Protein AF-A0AAU0LUF6-F1 (afdb_monomer_lite)

Foldseek 3Di:
DDDDDDDDDDDDPDPPPPPDDPPPPPPVPVPPLVQWDADPNDIDGVLLLLVLVCVVVVHDSVQWDADSVQCWIDGNPDPDTHHCNVCVVVSVVGDD

Sequence (96 aa):
MKRYLVFVALLGLGFGACKKDQPSKPDQETIDSSKYVIIDGTKYEIDILKAKMAKFFGLEKDVIGYSPENQSLYLKGYTGEYKLVDMISTLNTITL

pLDDT: mean 80.51, std 20.22, range [40.94, 98.06]

Secondary structure (DSSP, 8-state):
--------------------------------TTTEEEETTEEEEHHHHHHHHHHHHT--GGGEEEETTTTEEEETTSS-EEEHHHHHHHHHT---

Radius of gyration: 28.68 Å; chains: 1; bounding box: 72×42×67 Å

Structure (mmCIF, N/CA/C/O backbone):
data_AF-A0AAU0LUF6-F1
#
_entry.id   AF-A0AAU0LUF6-F1
#
loop_
_atom_site.group_PDB
_atom_site.id
_atom_site.type_symbol
_atom_site.label_atom_id
_atom_site.label_alt_id
_atom_site.label_comp_id
_atom_site.label_asym_id
_atom_site.label_entity_id
_atom_site.label_seq_id
_atom_site.pdbx_PDB_ins_code
_atom_site.Cartn_x
_atom_site.Cartn_y
_atom_site.Cartn_z
_atom_site.occupancy
_atom_site.B_iso_or_equiv
_atom_site.auth_seq_id
_atom_site.auth_comp_id
_atom_site.auth_asym_id
_atom_site.auth_atom_id
_atom_site.pdbx_PDB_model_num
ATOM 1 N N . MET A 1 1 ? -61.389 24.394 50.809 1.00 40.94 1 MET A N 1
ATOM 2 C CA . MET A 1 1 ? -60.503 25.581 50.726 1.00 40.94 1 MET A CA 1
ATOM 3 C C . MET A 1 1 ? -59.089 25.088 51.042 1.00 40.94 1 MET A C 1
ATOM 5 O O . MET A 1 1 ? -58.868 24.683 52.165 1.00 40.94 1 MET A O 1
ATOM 9 N N . LYS A 1 2 ? -58.286 24.603 50.088 1.00 45.78 2 LYS A N 1
ATOM 10 C CA . LYS A 1 2 ? -57.289 25.287 49.233 1.00 45.78 2 LYS A CA 1
ATOM 11 C C . LYS A 1 2 ? -56.479 26.428 49.890 1.00 45.78 2 LYS A C 1
ATOM 13 O O . LYS A 1 2 ? -57.018 27.518 50.040 1.00 45.78 2 LYS A O 1
ATOM 18 N N . ARG A 1 3 ? -55.160 26.154 50.008 1.00 50.81 3 ARG A N 1
ATOM 19 C CA . ARG A 1 3 ? -53.986 27.061 50.102 1.00 50.81 3 ARG A CA 1
ATOM 20 C C . ARG A 1 3 ? -53.690 27.580 51.530 1.00 50.81 3 ARG A C 1
ATOM 22 O O . ARG A 1 3 ? -54.637 27.832 52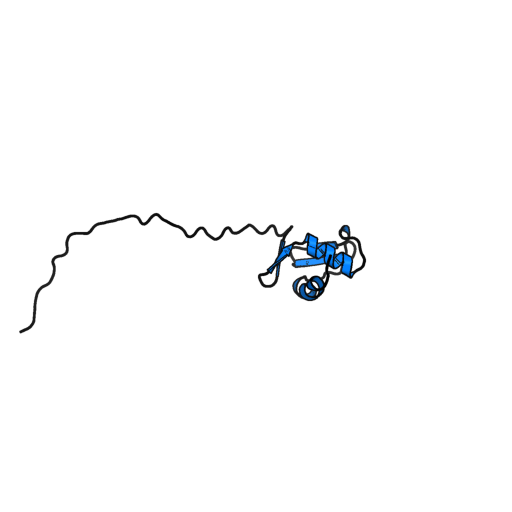.250 1.00 50.81 3 ARG A O 1
ATOM 29 N N . TYR A 1 4 ? -52.473 27.746 52.062 1.00 53.75 4 TYR A N 1
ATOM 30 C CA . TYR A 1 4 ? -51.061 27.841 51.624 1.00 53.75 4 TYR A CA 1
ATOM 31 C C . TYR A 1 4 ? -50.180 27.369 52.823 1.00 53.75 4 TYR A C 1
ATOM 33 O O . TYR A 1 4 ? -50.664 27.417 53.947 1.00 53.75 4 TYR A O 1
ATOM 41 N N . LEU A 1 5 ? -48.960 26.827 52.707 1.00 52.69 5 LEU A N 1
ATOM 42 C CA . LEU A 1 5 ? -47.641 27.500 52.621 1.00 52.69 5 LEU A CA 1
ATOM 43 C C . LEU A 1 5 ? -46.592 26.353 52.732 1.00 52.69 5 LEU A C 1
ATOM 45 O O . LEU A 1 5 ? -46.742 25.502 53.599 1.00 52.69 5 LEU A O 1
ATOM 49 N N . VAL A 1 6 ? -45.680 26.105 51.784 1.00 54.06 6 VAL A N 1
ATOM 50 C CA . VAL A 1 6 ? -44.416 26.825 51.511 1.00 54.06 6 VAL A CA 1
ATOM 51 C C . VAL A 1 6 ? -43.353 26.606 52.610 1.00 54.06 6 VAL A C 1
ATOM 53 O O . VAL A 1 6 ? -43.430 27.184 53.683 1.00 54.06 6 VAL A O 1
ATOM 56 N N . PHE A 1 7 ? -42.329 25.828 52.222 1.00 54.00 7 PHE A N 1
ATOM 57 C CA . PHE A 1 7 ? -40.915 25.871 52.632 1.00 54.00 7 PHE A CA 1
ATOM 58 C C . PHE A 1 7 ? -40.509 25.359 54.022 1.00 54.00 7 PHE A C 1
ATOM 60 O O . PHE A 1 7 ? -40.490 26.092 55.002 1.00 54.00 7 PHE A O 1
ATOM 67 N N . VAL A 1 8 ? -39.935 24.152 54.029 1.00 61.56 8 VAL A N 1
ATOM 68 C CA . VAL A 1 8 ? -38.711 23.891 54.799 1.00 61.56 8 VAL A CA 1
ATOM 69 C C . VAL A 1 8 ? -37.654 23.409 53.812 1.00 61.56 8 VAL A C 1
ATOM 71 O O . VAL A 1 8 ? -37.570 22.238 53.457 1.00 61.56 8 VAL A O 1
ATOM 74 N N . ALA A 1 9 ? -36.890 24.377 53.315 1.00 54.06 9 ALA A N 1
ATOM 75 C CA . ALA A 1 9 ? -35.546 24.156 52.826 1.00 54.06 9 ALA A CA 1
ATOM 76 C C . ALA A 1 9 ? -34.649 23.962 54.049 1.00 54.06 9 ALA A C 1
ATOM 78 O O . ALA A 1 9 ? -34.616 24.857 54.883 1.00 54.06 9 ALA A O 1
ATOM 79 N N . LEU A 1 10 ? -33.962 22.825 54.158 1.00 55.59 10 LEU A N 1
ATOM 80 C CA . LEU A 1 10 ? -32.643 22.668 54.784 1.00 55.59 10 LEU A CA 1
ATOM 81 C C . LEU A 1 10 ? -32.321 21.180 54.922 1.00 55.59 10 LEU A C 1
ATOM 83 O O . LEU A 1 10 ? -33.196 20.382 55.236 1.00 55.59 10 LEU A O 1
ATOM 87 N N . LEU A 1 11 ? -31.030 20.881 54.772 1.00 55.84 11 LEU A N 1
ATOM 88 C CA . LEU A 1 11 ? -30.331 19.596 54.901 1.00 55.84 11 LEU A CA 1
ATOM 89 C C . LEU A 1 11 ? -30.040 18.921 53.559 1.00 55.84 11 LEU A C 1
ATOM 91 O O . LEU A 1 11 ? -30.881 18.258 52.962 1.00 55.84 11 LEU A O 1
ATOM 95 N N . GLY A 1 12 ? -28.793 19.084 53.111 1.00 54.88 12 GLY A N 1
ATOM 96 C CA . GLY A 1 12 ? -28.260 18.311 51.996 1.00 54.88 12 GLY A CA 1
ATOM 97 C C . GLY A 1 12 ? -27.174 18.971 51.154 1.00 54.88 12 GLY A C 1
ATOM 98 O O . GLY A 1 12 ? -27.044 18.615 49.990 1.00 54.88 12 GLY A O 1
ATOM 99 N N . LEU A 1 13 ? -26.382 19.906 51.697 1.00 56.78 13 LEU A N 1
ATOM 100 C CA . LEU A 1 13 ? -25.050 20.203 51.155 1.00 56.78 13 LEU A CA 1
ATOM 101 C C . LEU A 1 13 ? -24.202 18.931 51.276 1.00 56.78 13 LEU A C 1
ATOM 103 O O . LEU A 1 13 ? -23.569 18.679 52.295 1.00 56.78 13 LEU A O 1
ATOM 107 N N . GLY A 1 14 ? -24.241 18.115 50.233 1.00 54.28 14 GLY A N 1
ATOM 108 C CA . GLY A 1 14 ? -23.399 16.947 50.053 1.00 54.28 14 GLY A CA 1
ATOM 109 C C . GLY A 1 14 ? -22.717 17.050 48.704 1.00 54.28 14 GLY A C 1
ATOM 110 O O . GLY A 1 14 ? -23.096 16.360 47.764 1.00 54.28 14 GLY A O 1
ATOM 111 N N . PHE A 1 15 ? -21.716 17.928 48.611 1.00 60.31 15 PHE A N 1
ATOM 112 C CA . PHE A 1 15 ? -20.675 17.855 47.590 1.00 60.31 15 PHE A CA 1
ATOM 113 C C . PHE A 1 15 ? -19.918 16.530 47.767 1.00 60.31 15 PHE A C 1
ATOM 115 O O . PHE A 1 15 ? -18.842 16.472 48.353 1.00 60.31 15 PHE A O 1
ATOM 122 N N . GLY A 1 16 ? -20.511 15.440 47.289 1.00 52.41 16 GLY A N 1
ATOM 123 C CA . GLY A 1 16 ? -19.820 14.191 47.027 1.00 52.41 16 GLY A CA 1
ATOM 124 C C . GLY A 1 16 ? -19.241 14.282 45.628 1.00 52.41 16 GLY A C 1
ATOM 125 O O . GLY A 1 16 ? -19.940 14.040 44.649 1.00 52.41 16 GLY A O 1
ATOM 126 N N . ALA A 1 17 ? -17.979 14.689 45.534 1.00 49.12 17 ALA A N 1
ATOM 127 C CA . ALA A 1 17 ? -17.204 14.647 44.309 1.00 49.12 17 ALA A CA 1
ATOM 128 C C . ALA A 1 17 ? -17.326 13.264 43.643 1.00 49.12 17 ALA A C 1
ATOM 130 O O . ALA A 1 17 ? -16.708 12.298 44.089 1.00 49.12 17 ALA A O 1
ATOM 131 N N . CYS A 1 18 ? -18.077 13.172 42.544 1.00 55.41 18 CYS A N 1
ATOM 132 C CA . CYS A 1 18 ? -17.962 12.049 41.625 1.00 55.41 18 CYS A CA 1
ATOM 133 C C . CYS A 1 18 ? -16.669 12.251 40.818 1.00 55.41 18 CYS A C 1
ATOM 135 O O . CYS A 1 18 ? -16.668 12.723 39.684 1.00 55.41 18 CYS A O 1
ATOM 137 N N . LYS A 1 19 ? -15.530 11.983 41.468 1.00 54.56 19 LYS A N 1
ATOM 138 C CA . LYS A 1 19 ? -14.276 11.648 40.793 1.00 54.56 19 LYS A CA 1
ATOM 139 C C . LYS A 1 19 ? -14.287 10.142 40.577 1.00 54.56 19 LYS A C 1
ATOM 141 O O . LYS A 1 19 ? -13.947 9.408 41.501 1.00 54.56 19 LYS A O 1
ATOM 146 N N . LYS A 1 20 ? -14.713 9.733 39.387 1.00 54.44 20 LYS A N 1
ATOM 147 C CA . LYS A 1 20 ? -14.493 8.439 38.718 1.00 54.44 20 LYS A CA 1
ATOM 148 C C . LYS A 1 20 ? -15.587 8.328 37.661 1.00 54.44 20 LYS A C 1
ATOM 150 O O . LYS A 1 20 ? -16.756 8.372 38.002 1.00 54.44 20 LYS A O 1
ATOM 155 N N . ASP A 1 21 ? -15.328 8.308 36.373 1.00 45.41 21 ASP A N 1
ATOM 156 C CA . ASP A 1 21 ? -14.105 8.153 35.617 1.00 45.41 21 ASP A CA 1
ATOM 157 C C . ASP A 1 21 ? -14.284 9.072 34.407 1.00 45.41 21 ASP A C 1
ATOM 159 O O . ASP A 1 21 ? -15.369 9.129 33.822 1.00 45.41 21 ASP A O 1
ATOM 163 N N . GLN A 1 22 ? -13.241 9.813 34.017 1.00 42.75 22 GLN A N 1
ATOM 164 C CA . GLN A 1 22 ? -13.153 10.178 32.607 1.00 42.75 22 GLN A CA 1
ATOM 165 C C . GLN A 1 22 ? -13.316 8.851 31.862 1.00 42.75 22 GLN A C 1
ATOM 167 O O . GLN A 1 22 ? -12.541 7.940 32.160 1.00 42.75 22 GLN A O 1
ATOM 172 N N . PRO A 1 23 ? -14.274 8.692 30.932 1.00 46.00 23 PRO A N 1
ATOM 173 C CA . PRO A 1 23 ? -14.068 7.679 29.926 1.00 46.00 23 PRO A CA 1
ATOM 174 C C . PRO A 1 23 ? -12.740 8.083 29.309 1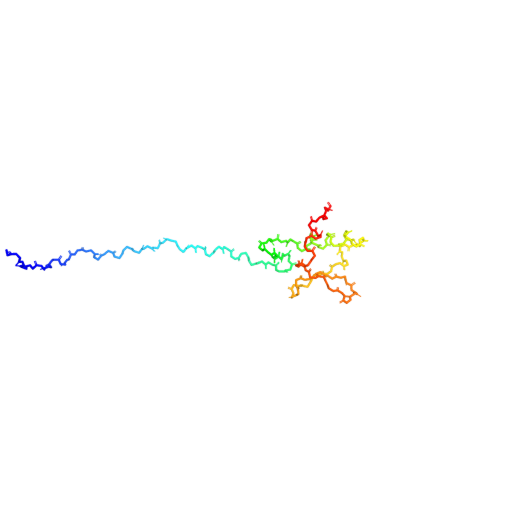.00 46.00 23 PRO A C 1
ATOM 176 O O . PRO A 1 23 ? -12.635 9.159 28.708 1.00 46.00 23 PRO A O 1
ATOM 179 N N . SER A 1 24 ? -11.702 7.298 29.606 1.00 49.81 24 SER A N 1
ATOM 180 C CA . SER A 1 24 ? -10.436 7.334 28.908 1.00 49.81 24 SER A CA 1
ATOM 181 C C . SER A 1 24 ? -10.829 7.537 27.463 1.00 49.81 24 SER A C 1
ATOM 183 O O . SER A 1 24 ? -11.591 6.730 26.922 1.00 49.81 24 SER A O 1
ATOM 185 N N . LYS A 1 25 ? -10.437 8.681 26.884 1.00 43.91 25 LYS A N 1
ATOM 186 C CA . LYS A 1 25 ? -10.486 8.834 25.433 1.00 43.91 25 LYS A CA 1
ATOM 187 C C . LYS A 1 25 ? -9.960 7.497 24.919 1.00 43.91 25 LYS A C 1
ATOM 189 O O . LYS A 1 25 ? -8.878 7.135 25.394 1.00 43.91 25 LYS A O 1
ATOM 194 N N . PRO A 1 26 ? -10.741 6.724 24.136 1.00 45.38 26 PRO A N 1
ATOM 195 C CA . PRO A 1 26 ? -10.253 5.448 23.635 1.00 45.38 26 PRO A CA 1
ATOM 196 C C . PRO A 1 26 ? -8.886 5.772 23.083 1.00 45.38 26 PRO A C 1
ATOM 198 O O . PRO A 1 26 ? -8.807 6.764 22.347 1.00 45.38 26 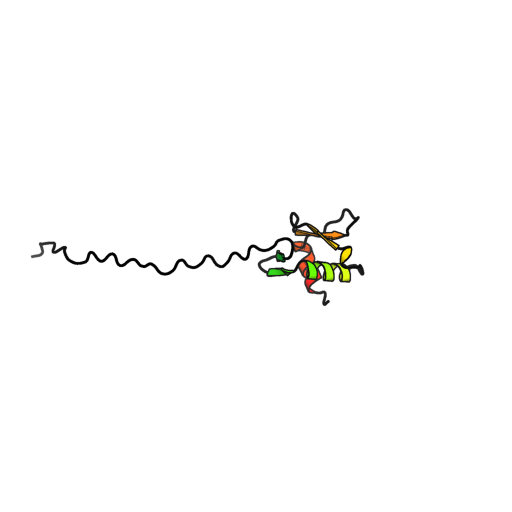PRO A O 1
ATOM 201 N N . ASP A 1 27 ? -7.856 5.084 23.595 1.00 44.44 27 ASP A N 1
ATOM 202 C CA . ASP A 1 27 ? -6.470 5.306 23.216 1.00 44.44 27 ASP A CA 1
ATOM 203 C C . ASP A 1 27 ? -6.505 5.610 21.732 1.00 44.44 27 ASP A C 1
ATOM 205 O O . ASP A 1 27 ? -6.858 4.755 20.913 1.00 44.44 27 ASP A O 1
ATOM 209 N N . GLN A 1 28 ? -6.282 6.880 21.390 1.00 45.44 28 GLN A N 1
ATOM 210 C CA . GLN A 1 28 ? -5.961 7.215 20.029 1.00 45.44 28 GLN A CA 1
ATOM 211 C C . GLN A 1 28 ? -4.583 6.592 19.920 1.00 45.44 28 GLN A C 1
ATOM 213 O O . GLN A 1 28 ? -3.592 7.256 20.208 1.00 45.44 28 GLN A O 1
ATOM 218 N N . GLU A 1 29 ? -4.538 5.278 19.643 1.00 53.91 29 GLU A N 1
ATOM 219 C CA . GLU A 1 29 ? -3.395 4.632 19.035 1.00 53.91 29 GLU A CA 1
ATOM 220 C C . GLU A 1 29 ? -3.032 5.610 17.941 1.00 53.91 29 GLU A C 1
ATOM 222 O O . GLU A 1 29 ? -3.791 5.779 16.985 1.00 53.91 29 GLU A O 1
ATOM 227 N N . THR A 1 30 ? -1.972 6.378 18.163 1.00 58.19 30 THR A N 1
ATOM 228 C CA . THR A 1 30 ? -1.474 7.324 17.188 1.00 58.19 30 THR A CA 1
ATOM 229 C C . THR A 1 30 ? -1.098 6.446 16.016 1.00 58.19 30 THR A C 1
ATOM 231 O O . THR A 1 30 ? -0.073 5.767 16.061 1.00 58.19 30 THR A O 1
ATOM 234 N N . ILE A 1 31 ? -2.011 6.316 15.052 1.00 65.56 31 ILE A N 1
ATOM 235 C CA . ILE A 1 31 ? -1.845 5.389 13.948 1.00 65.56 31 ILE A CA 1
ATOM 236 C C . ILE A 1 31 ? -0.596 5.863 13.246 1.00 65.56 31 ILE A C 1
ATOM 238 O O . ILE A 1 31 ? -0.549 6.970 12.713 1.00 65.56 31 ILE A O 1
ATOM 242 N N . ASP A 1 32 ? 0.442 5.043 13.336 1.00 80.06 32 ASP A N 1
ATOM 243 C CA . ASP A 1 32 ? 1.685 5.295 12.648 1.00 80.06 32 ASP A CA 1
ATOM 244 C C . ASP A 1 32 ? 1.382 5.184 11.154 1.00 80.06 32 ASP A C 1
ATOM 246 O O . ASP A 1 32 ? 1.349 4.084 10.596 1.00 80.06 32 ASP A O 1
ATOM 250 N N . SER A 1 33 ? 1.115 6.329 10.524 1.00 78.62 33 SER A N 1
ATOM 251 C CA . SER A 1 33 ? 0.761 6.441 9.108 1.00 78.62 33 SER A CA 1
ATOM 252 C C . SER A 1 33 ? 1.864 5.929 8.179 1.00 78.62 33 SER A C 1
ATOM 254 O O . SER A 1 33 ? 1.642 5.843 6.976 1.00 78.62 33 SER A O 1
ATOM 256 N N . SER A 1 34 ? 3.050 5.593 8.704 1.00 81.75 34 SER A N 1
ATOM 257 C CA . SER A 1 34 ? 4.111 4.914 7.953 1.00 81.75 34 SER A CA 1
ATOM 258 C C . SER A 1 34 ? 3.967 3.385 7.933 1.00 81.75 34 SER A C 1
ATOM 260 O O . SER A 1 34 ? 4.502 2.735 7.034 1.00 81.75 34 SER A O 1
ATOM 262 N N . LYS A 1 35 ? 3.220 2.807 8.884 1.00 91.31 35 LYS A N 1
ATOM 263 C CA . LYS A 1 35 ? 3.005 1.355 9.033 1.00 91.31 35 LYS A CA 1
ATOM 264 C C . LYS A 1 35 ? 1.579 0.916 8.733 1.00 91.31 35 LYS A C 1
ATOM 266 O O . LYS A 1 35 ? 1.382 -0.180 8.213 1.00 91.31 35 LYS A O 1
ATOM 271 N N . TYR A 1 36 ? 0.600 1.766 9.026 1.00 94.00 36 TYR A N 1
ATOM 272 C CA . TYR A 1 36 ? -0.812 1.450 8.869 1.00 94.00 36 TYR A CA 1
ATOM 273 C C . TYR A 1 36 ? -1.565 2.521 8.088 1.00 94.00 36 TYR A C 1
ATOM 275 O O . TYR A 1 36 ? -1.225 3.701 8.117 1.00 94.00 36 TYR A O 1
ATOM 283 N N . VAL A 1 37 ? -2.643 2.094 7.438 1.00 94.12 37 VAL A N 1
ATOM 284 C CA . VAL A 1 37 ? -3.612 2.959 6.764 1.00 94.12 37 VAL A CA 1
ATOM 285 C C . VAL A 1 37 ? -5.023 2.472 7.079 1.00 94.12 37 VAL A C 1
ATOM 287 O O . VAL A 1 37 ? -5.262 1.266 7.148 1.00 94.12 37 VAL A O 1
ATOM 290 N N . ILE A 1 38 ? -5.956 3.398 7.310 1.00 93.38 38 ILE A N 1
ATOM 291 C CA . ILE A 1 38 ? -7.378 3.070 7.459 1.00 93.38 38 ILE A CA 1
ATOM 292 C C . ILE A 1 38 ? -8.079 3.350 6.137 1.00 93.38 38 ILE A C 1
ATOM 294 O O . ILE A 1 38 ? -8.024 4.473 5.643 1.00 93.38 38 ILE A O 1
ATOM 298 N N . ILE A 1 39 ? -8.778 2.346 5.614 1.00 92.56 39 ILE A N 1
ATOM 299 C CA . ILE A 1 39 ? -9.633 2.456 4.429 1.00 92.56 39 ILE A CA 1
ATOM 300 C C . ILE A 1 39 ? -11.001 1.906 4.819 1.00 92.56 39 ILE A C 1
ATOM 302 O O . ILE A 1 39 ? -11.087 0.777 5.305 1.00 92.56 39 ILE A O 1
ATOM 306 N N . ASP A 1 40 ? -12.050 2.716 4.674 1.00 91.38 40 ASP A N 1
ATOM 307 C CA . ASP A 1 40 ? -13.433 2.364 5.035 1.00 91.38 40 ASP A CA 1
ATOM 308 C C . ASP A 1 40 ? -13.572 1.771 6.451 1.00 91.38 40 ASP A C 1
ATOM 310 O O . ASP A 1 40 ? -14.256 0.777 6.686 1.00 91.38 40 ASP A O 1
ATOM 314 N N . GLY A 1 41 ? -12.857 2.356 7.418 1.00 91.06 41 GLY A N 1
ATOM 315 C CA . GLY A 1 41 ? -12.857 1.909 8.816 1.00 91.06 41 GLY A CA 1
ATOM 316 C C . GLY A 1 41 ? -12.040 0.641 9.095 1.00 91.06 41 GLY A C 1
ATOM 317 O O . GLY A 1 41 ? -11.914 0.246 10.251 1.00 91.06 41 GLY A O 1
ATOM 318 N N . THR A 1 42 ? -11.436 0.028 8.075 1.00 93.69 42 THR A N 1
ATOM 319 C CA . THR A 1 42 ? -10.577 -1.154 8.221 1.00 93.69 42 THR A CA 1
ATOM 320 C C . THR A 1 42 ? -9.106 -0.746 8.263 1.00 93.69 42 THR A C 1
ATOM 322 O O . THR A 1 42 ? -8.631 -0.017 7.393 1.00 93.69 42 THR A O 1
ATOM 325 N N . LYS A 1 43 ? -8.371 -1.222 9.277 1.00 94.81 43 LYS A N 1
ATOM 326 C CA . LYS A 1 43 ? -6.923 -1.007 9.431 1.00 94.81 43 LYS A CA 1
ATOM 327 C C . LYS A 1 43 ? -6.160 -2.005 8.562 1.00 94.81 43 LYS A C 1
ATOM 329 O O . LYS A 1 43 ? -6.312 -3.212 8.730 1.00 94.81 43 LYS A O 1
ATOM 334 N N . TYR A 1 44 ? -5.307 -1.497 7.682 1.00 95.50 44 TYR A N 1
ATOM 335 C CA . TYR A 1 44 ? -4.419 -2.285 6.835 1.00 95.50 44 TYR A CA 1
ATOM 336 C C . TYR A 1 44 ? -2.961 -1.996 7.169 1.00 95.50 44 TYR A C 1
ATOM 338 O O . TYR A 1 44 ? -2.582 -0.846 7.393 1.00 95.50 44 TYR A O 1
ATOM 346 N N . GLU A 1 45 ? -2.135 -3.039 7.167 1.00 96.25 45 GLU A N 1
ATOM 347 C CA . GLU A 1 45 ? -0.685 -2.906 7.267 1.00 96.25 45 GLU A CA 1
ATOM 348 C C . GLU A 1 45 ? -0.094 -2.606 5.886 1.00 96.25 45 GLU A C 1
ATOM 350 O O . GLU A 1 45 ? -0.304 -3.3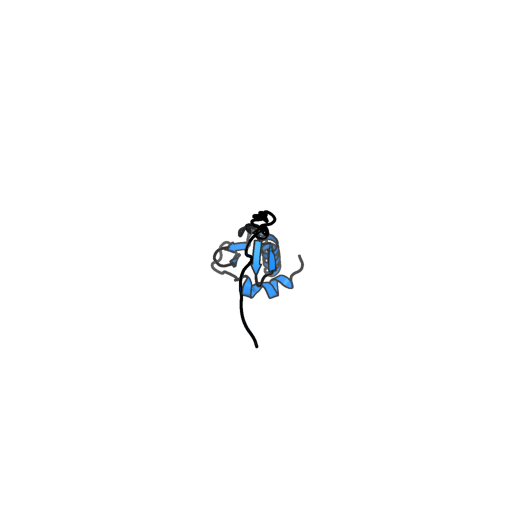46 4.920 1.00 96.25 45 GLU A O 1
ATOM 355 N N . ILE A 1 46 ? 0.665 -1.517 5.792 1.00 96.19 46 ILE A N 1
ATOM 356 C CA . ILE A 1 46 ? 1.247 -1.044 4.533 1.00 96.19 46 ILE A CA 1
ATOM 357 C C . ILE A 1 46 ? 2.219 -2.082 3.961 1.00 96.19 46 ILE A C 1
ATOM 359 O O . ILE A 1 46 ? 2.254 -2.268 2.746 1.00 96.19 46 ILE A O 1
ATOM 363 N N . ASP A 1 47 ? 2.975 -2.791 4.804 1.00 96.69 47 ASP A N 1
ATOM 364 C CA . ASP A 1 47 ? 3.917 -3.818 4.344 1.00 96.69 47 ASP A CA 1
ATOM 365 C C . ASP A 1 47 ? 3.207 -4.986 3.638 1.00 96.69 47 ASP A C 1
ATOM 367 O O . ASP A 1 47 ? 3.640 -5.433 2.573 1.00 96.69 47 ASP A O 1
ATOM 371 N N . ILE A 1 48 ? 2.050 -5.405 4.165 1.00 96.94 48 ILE A N 1
ATOM 372 C CA . ILE A 1 48 ? 1.199 -6.432 3.552 1.00 96.94 48 ILE A CA 1
ATOM 373 C C . ILE A 1 48 ? 0.630 -5.931 2.221 1.00 96.94 48 ILE A C 1
ATOM 375 O O . ILE A 1 48 ? 0.642 -6.662 1.229 1.00 96.94 48 ILE A O 1
ATOM 379 N N . LEU A 1 49 ? 0.150 -4.685 2.167 1.00 97.38 49 LEU A N 1
ATOM 380 C CA . LEU A 1 49 ? -0.371 -4.097 0.929 1.00 97.38 49 LEU A CA 1
ATOM 381 C C . LEU A 1 49 ? 0.713 -4.006 -0.154 1.00 97.38 49 LEU A C 1
ATOM 383 O O . LEU A 1 49 ? 0.455 -4.351 -1.309 1.00 97.38 49 LEU A O 1
ATOM 387 N N . LYS A 1 50 ? 1.941 -3.630 0.222 1.00 97.44 50 LYS A N 1
ATOM 388 C CA . LYS A 1 50 ? 3.103 -3.652 -0.674 1.00 97.44 50 LYS A CA 1
ATOM 389 C C . LYS A 1 50 ? 3.402 -5.056 -1.177 1.00 97.44 50 LYS A C 1
ATOM 391 O O . LYS A 1 50 ? 3.576 -5.230 -2.377 1.00 97.44 50 LYS A O 1
ATOM 396 N N . ALA A 1 51 ? 3.419 -6.058 -0.297 1.00 98.06 51 ALA A N 1
ATOM 397 C CA . ALA A 1 51 ? 3.657 -7.447 -0.688 1.00 98.06 51 ALA A CA 1
ATOM 398 C C . ALA A 1 51 ? 2.593 -7.953 -1.679 1.00 98.06 51 ALA A C 1
ATOM 400 O O . ALA A 1 51 ? 2.918 -8.601 -2.672 1.00 98.06 51 ALA A O 1
ATOM 401 N N . LYS A 1 52 ? 1.321 -7.610 -1.450 1.00 98.00 52 LYS A N 1
ATOM 402 C CA . LYS A 1 52 ? 0.212 -7.979 -2.338 1.00 98.00 52 LYS A CA 1
ATOM 403 C C . LYS A 1 52 ? 0.323 -7.303 -3.701 1.00 98.00 52 LYS A C 1
ATOM 405 O O . LYS A 1 52 ? 0.160 -7.971 -4.718 1.00 98.00 52 LYS A O 1
ATOM 410 N N . MET A 1 53 ? 0.642 -6.009 -3.737 1.00 97.00 53 MET A N 1
ATOM 411 C CA . MET A 1 53 ? 0.864 -5.287 -4.992 1.00 97.00 53 MET A CA 1
ATOM 412 C C . MET A 1 53 ? 2.086 -5.829 -5.744 1.00 97.00 53 MET A C 1
ATOM 414 O O . MET A 1 53 ? 2.027 -6.016 -6.955 1.00 97.00 53 MET A O 1
ATOM 418 N N . ALA A 1 54 ? 3.168 -6.146 -5.034 1.00 97.38 54 ALA A N 1
ATOM 419 C CA . ALA A 1 54 ? 4.345 -6.779 -5.614 1.00 97.38 54 ALA A CA 1
ATOM 420 C C . ALA A 1 54 ? 3.977 -8.117 -6.278 1.00 97.38 54 ALA A C 1
ATOM 422 O O . ALA A 1 54 ? 4.283 -8.330 -7.448 1.00 97.38 54 ALA A O 1
ATOM 423 N N . LYS A 1 55 ? 3.200 -8.962 -5.585 1.00 97.25 55 LYS A N 1
ATOM 424 C CA . LYS A 1 55 ? 2.671 -10.220 -6.135 1.00 97.25 55 LYS A CA 1
ATOM 425 C C . LYS A 1 55 ? 1.749 -9.997 -7.340 1.00 97.25 55 LYS A C 1
ATOM 427 O O . LYS A 1 55 ? 1.843 -10.751 -8.301 1.00 97.25 55 LYS A O 1
ATOM 432 N N . PHE A 1 56 ? 0.906 -8.961 -7.319 1.00 95.38 56 PHE A N 1
ATOM 433 C CA . PHE A 1 56 ? 0.024 -8.601 -8.437 1.00 95.38 56 PHE A CA 1
ATOM 434 C C . PHE A 1 56 ? 0.801 -8.280 -9.719 1.00 95.38 56 PHE A C 1
ATOM 436 O O . PHE A 1 56 ? 0.433 -8.743 -10.794 1.00 95.38 56 PHE A O 1
ATOM 443 N N . PHE A 1 57 ? 1.885 -7.510 -9.602 1.00 93.81 57 PHE A N 1
ATOM 444 C CA . PHE A 1 57 ? 2.713 -7.114 -10.743 1.00 93.81 57 PHE A CA 1
ATOM 445 C C . PHE A 1 57 ? 3.844 -8.103 -11.066 1.00 93.81 57 PHE A C 1
ATOM 447 O O . PHE A 1 57 ? 4.545 -7.907 -12.055 1.00 93.81 57 PHE A O 1
ATOM 454 N N . GLY A 1 58 ? 4.043 -9.150 -10.258 1.00 95.75 58 GLY A N 1
ATOM 455 C CA . GLY A 1 58 ? 5.179 -10.067 -10.402 1.00 95.75 58 GLY A CA 1
ATOM 456 C C . GLY A 1 58 ? 6.529 -9.397 -10.117 1.00 95.75 58 GLY A C 1
ATOM 457 O O . GLY A 1 58 ? 7.523 -9.708 -10.768 1.00 95.75 58 GLY A O 1
ATOM 458 N N . LEU A 1 59 ? 6.553 -8.450 -9.179 1.00 95.44 59 LEU A N 1
ATOM 459 C CA . LEU A 1 59 ? 7.718 -7.649 -8.805 1.00 95.44 59 LEU A CA 1
ATOM 460 C C . LEU A 1 59 ? 8.172 -7.961 -7.374 1.00 95.44 59 LEU A C 1
ATOM 462 O O . LEU A 1 59 ? 7.454 -8.582 -6.590 1.00 95.44 59 LEU A O 1
ATOM 466 N N . GLU A 1 60 ? 9.360 -7.486 -7.008 1.00 96.06 60 GLU A N 1
ATOM 467 C CA . GLU A 1 60 ? 9.836 -7.533 -5.625 1.00 96.06 60 GLU A CA 1
ATOM 468 C C . GLU A 1 60 ? 9.137 -6.481 -4.750 1.00 96.06 60 GLU A C 1
ATOM 470 O O . GLU A 1 60 ? 8.812 -5.380 -5.193 1.00 96.06 60 GLU A O 1
ATOM 475 N N . LYS A 1 61 ? 8.931 -6.783 -3.464 1.00 96.12 61 LYS A N 1
ATOM 476 C CA . LYS A 1 61 ? 8.268 -5.851 -2.534 1.00 96.12 61 LYS A CA 1
ATOM 477 C C . LYS A 1 61 ? 8.996 -4.509 -2.430 1.00 96.12 61 LYS A C 1
ATOM 479 O O . LYS A 1 61 ? 8.353 -3.465 -2.320 1.00 96.12 61 LYS A O 1
ATOM 484 N N . ASP A 1 62 ? 10.323 -4.525 -2.510 1.00 96.12 62 ASP A N 1
ATOM 485 C CA . ASP A 1 62 ? 11.159 -3.343 -2.303 1.00 96.12 62 ASP A CA 1
ATOM 486 C C . ASP A 1 62 ? 11.023 -2.303 -3.416 1.00 96.12 62 ASP A C 1
ATOM 488 O O . ASP A 1 62 ? 11.350 -1.132 -3.192 1.00 96.12 62 ASP A O 1
ATOM 492 N N . VAL A 1 63 ? 10.474 -2.674 -4.578 1.00 96.50 63 VAL A N 1
ATOM 493 C CA . VAL A 1 63 ? 10.149 -1.713 -5.639 1.00 96.50 63 VAL A CA 1
ATOM 494 C C . VAL A 1 63 ? 8.807 -1.011 -5.416 1.00 96.50 63 VAL A C 1
ATOM 496 O O . VAL A 1 63 ? 8.506 -0.055 -6.127 1.00 96.50 63 VAL A O 1
ATOM 499 N N . ILE A 1 64 ? 8.023 -1.416 -4.409 1.00 97.38 64 ILE A N 1
ATOM 500 C CA . ILE A 1 64 ? 6.734 -0.799 -4.081 1.00 97.38 64 ILE A CA 1
ATOM 501 C C . ILE A 1 64 ? 6.911 0.283 -3.005 1.00 97.38 64 ILE A C 1
ATOM 503 O O . ILE A 1 64 ? 7.308 0.043 -1.858 1.00 97.38 64 ILE A O 1
ATOM 507 N N . GLY A 1 65 ? 6.608 1.519 -3.383 1.00 95.75 65 GLY A N 1
ATOM 508 C CA . GLY A 1 65 ?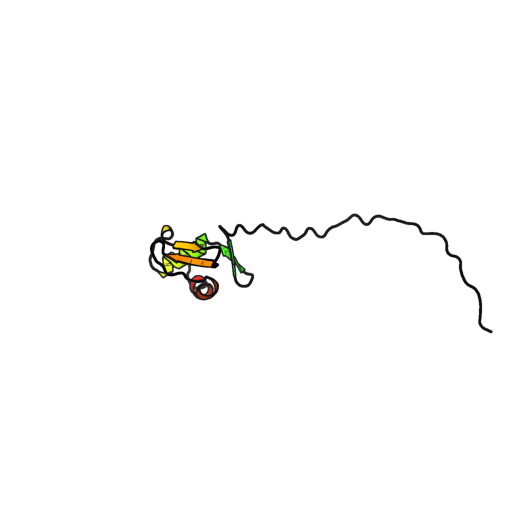 6.531 2.674 -2.499 1.00 95.75 65 GLY A CA 1
ATOM 509 C C . GLY A 1 65 ? 5.137 2.867 -1.906 1.00 95.75 65 GLY A C 1
ATOM 510 O O . GLY A 1 65 ? 4.161 2.278 -2.363 1.00 95.75 65 GLY A O 1
ATOM 511 N N . TYR A 1 66 ? 5.056 3.691 -0.863 1.00 96.06 66 TYR A N 1
ATOM 512 C CA . TYR A 1 66 ? 3.790 4.136 -0.284 1.00 96.06 66 TYR A CA 1
ATOM 513 C C . TYR A 1 66 ? 3.859 5.638 -0.021 1.00 96.06 66 TYR A C 1
ATOM 515 O O . TYR A 1 66 ? 4.818 6.104 0.594 1.00 96.06 66 TYR A O 1
ATOM 523 N N . SER A 1 67 ? 2.858 6.369 -0.506 1.00 94.19 67 SER A N 1
ATOM 524 C CA . SER A 1 67 ? 2.661 7.793 -0.260 1.00 94.19 67 SER A CA 1
ATOM 525 C C . SER A 1 67 ? 1.565 7.959 0.798 1.00 94.19 67 SER A C 1
ATOM 527 O O . SER A 1 67 ? 0.395 7.710 0.487 1.00 94.19 67 SER A O 1
ATOM 529 N N . PRO A 1 68 ? 1.901 8.356 2.042 1.00 91.25 68 PRO A N 1
ATOM 530 C CA . PRO A 1 68 ? 0.904 8.597 3.084 1.00 91.25 68 PRO A CA 1
ATOM 531 C C . PRO A 1 68 ? 0.006 9.797 2.772 1.00 91.25 68 PRO A C 1
ATOM 533 O O . PRO A 1 68 ? -1.157 9.794 3.163 1.00 91.25 68 PRO A O 1
ATOM 536 N N . GLU A 1 69 ? 0.519 10.792 2.044 1.00 90.81 69 GLU A N 1
ATOM 537 C CA . GLU A 1 69 ? -0.223 11.999 1.659 1.00 90.81 69 GLU A CA 1
ATOM 538 C C . GLU A 1 69 ? -1.388 11.667 0.722 1.00 90.81 69 GLU A C 1
ATOM 540 O O . GLU A 1 69 ? -2.505 12.140 0.918 1.00 90.81 69 GLU A O 1
ATOM 545 N N . ASN A 1 70 ? -1.140 10.786 -0.252 1.00 91.44 70 ASN A N 1
ATOM 546 C CA . ASN A 1 70 ? -2.131 10.388 -1.252 1.00 91.44 70 ASN A CA 1
ATOM 547 C C . ASN A 1 70 ? -2.820 9.057 -0.925 1.00 91.44 70 ASN A C 1
ATOM 549 O O . ASN A 1 70 ? -3.622 8.584 -1.732 1.00 91.44 70 ASN A O 1
ATOM 553 N N . GLN A 1 71 ? -2.462 8.409 0.192 1.00 94.19 71 GLN A N 1
ATOM 554 C CA . GLN A 1 71 ? -2.854 7.032 0.527 1.00 94.19 71 GLN A CA 1
ATOM 555 C C . GLN A 1 71 ? -2.743 6.095 -0.685 1.00 94.19 71 GLN A C 1
ATOM 557 O O . GLN A 1 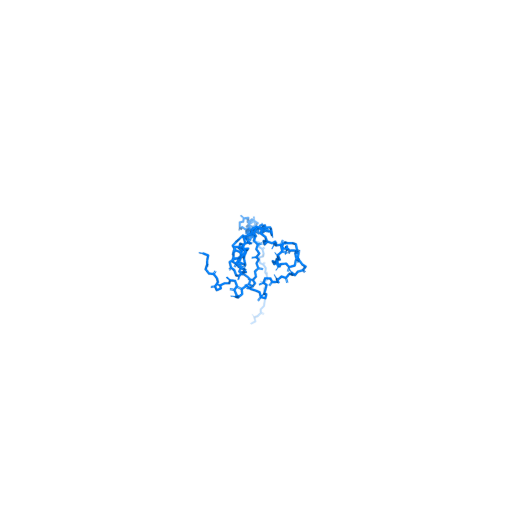71 ? -3.684 5.394 -1.063 1.00 94.19 71 GLN A O 1
ATOM 562 N N . SER A 1 72 ? -1.589 6.148 -1.347 1.00 96.44 72 SER A N 1
ATOM 563 C CA . SER A 1 72 ? -1.361 5.498 -2.637 1.00 96.44 72 SER A CA 1
ATOM 564 C C . SER A 1 72 ? -0.115 4.630 -2.597 1.00 96.44 72 SER A C 1
ATOM 566 O O . SER A 1 72 ? 0.876 4.969 -1.949 1.00 96.44 72 SER A O 1
ATOM 568 N N . LEU A 1 73 ? -0.151 3.508 -3.307 1.00 96.69 73 LEU A N 1
ATOM 569 C CA . LEU A 1 73 ? 1.046 2.733 -3.613 1.00 96.69 73 LEU A CA 1
ATOM 570 C C . LEU A 1 73 ? 1.577 3.144 -4.980 1.00 96.69 73 LEU A C 1
ATOM 572 O O . LEU A 1 73 ? 0.821 3.553 -5.855 1.00 96.69 73 LEU A O 1
ATOM 576 N N . TYR A 1 74 ? 2.880 3.027 -5.180 1.00 96.56 74 TYR A N 1
ATOM 577 C CA . TYR A 1 74 ? 3.506 3.372 -6.452 1.00 96.56 74 TYR A CA 1
ATOM 578 C C . TYR A 1 74 ? 4.690 2.459 -6.730 1.00 96.56 74 TYR A C 1
ATOM 580 O O . TYR A 1 74 ? 5.264 1.865 -5.816 1.00 96.56 74 TYR A O 1
ATOM 588 N N . LEU A 1 75 ? 5.072 2.358 -7.998 1.00 96.25 75 LEU A N 1
ATOM 589 C CA . LEU A 1 75 ? 6.297 1.668 -8.389 1.00 96.25 75 LEU A CA 1
ATOM 590 C C . LEU A 1 75 ? 7.453 2.671 -8.341 1.00 96.25 75 LEU A C 1
ATOM 592 O O . LEU A 1 75 ? 7.409 3.711 -8.999 1.00 96.25 75 LEU A O 1
ATOM 596 N N . LYS A 1 76 ? 8.495 2.385 -7.557 1.00 94.62 76 LYS A N 1
ATOM 597 C CA . LYS A 1 76 ? 9.684 3.244 -7.471 1.00 94.62 76 LYS A CA 1
ATOM 598 C C . LYS A 1 76 ? 10.313 3.392 -8.859 1.00 94.62 76 LYS A C 1
ATOM 600 O O . LYS A 1 76 ? 10.546 2.402 -9.544 1.00 94.62 76 LYS A O 1
ATOM 605 N N . GLY A 1 77 ? 10.598 4.631 -9.255 1.00 91.38 77 GLY A N 1
ATOM 606 C CA . GLY A 1 77 ? 11.135 4.948 -10.583 1.00 91.38 77 GLY A CA 1
ATOM 607 C C . GLY A 1 77 ? 10.076 5.147 -11.673 1.00 91.38 77 GLY A C 1
ATOM 608 O O . GLY A 1 77 ? 10.442 5.451 -12.804 1.00 91.38 77 GLY A O 1
ATOM 609 N N . TYR A 1 78 ? 8.785 5.035 -11.343 1.00 90.56 78 TYR A N 1
ATOM 610 C CA . TYR A 1 78 ? 7.670 5.313 -12.251 1.00 90.56 78 TYR A CA 1
ATOM 611 C C . TYR A 1 78 ? 6.817 6.468 -11.719 1.00 90.56 78 TYR A C 1
ATOM 613 O O . TYR A 1 78 ? 6.757 6.713 -10.518 1.00 90.56 78 TYR A O 1
ATOM 621 N N . THR A 1 79 ? 6.137 7.177 -12.621 1.00 87.12 79 THR A N 1
ATOM 622 C CA . THR A 1 79 ? 5.282 8.332 -12.290 1.00 87.12 79 THR A CA 1
ATOM 623 C C . THR A 1 79 ? 3.852 7.948 -11.898 1.00 87.12 79 THR A C 1
ATOM 625 O O . THR A 1 79 ? 3.058 8.817 -11.553 1.00 87.12 79 THR A O 1
ATOM 628 N N . GLY A 1 80 ? 3.501 6.661 -11.982 1.00 89.56 80 GLY A N 1
ATOM 629 C CA . GLY A 1 80 ? 2.156 6.166 -11.702 1.00 89.56 80 GLY A CA 1
ATOM 630 C C . GLY A 1 80 ? 1.926 5.889 -10.219 1.00 89.56 80 GLY A C 1
ATOM 631 O O . GLY A 1 80 ? 2.681 5.138 -9.598 1.00 89.56 80 GLY A O 1
ATOM 632 N N . GLU A 1 81 ? 0.836 6.440 -9.690 1.00 94.44 81 GLU A N 1
ATOM 633 C CA . GLU A 1 81 ? 0.322 6.144 -8.355 1.00 94.44 81 GLU A CA 1
ATOM 634 C C . GLU A 1 81 ? -0.999 5.381 -8.444 1.00 94.44 81 GLU A C 1
ATOM 636 O O . GLU A 1 81 ? -1.825 5.613 -9.328 1.00 94.44 81 GLU A O 1
ATOM 641 N N . TYR A 1 82 ? -1.204 4.489 -7.485 1.00 95.94 82 TYR A N 1
ATOM 642 C CA . TYR A 1 82 ? -2.390 3.670 -7.350 1.00 95.94 82 TYR A CA 1
ATOM 643 C C . TYR A 1 82 ? -3.025 3.942 -5.995 1.00 95.94 82 TYR A C 1
ATOM 645 O O . TYR A 1 82 ? -2.515 3.514 -4.952 1.00 95.94 82 TYR A O 1
ATOM 653 N N . LYS A 1 83 ? -4.145 4.660 -6.006 1.00 96.38 83 LYS A N 1
ATOM 654 C CA . LYS A 1 83 ? -4.885 4.966 -4.786 1.00 96.38 83 LYS A CA 1
ATOM 655 C C . LYS A 1 83 ? -5.377 3.685 -4.140 1.00 96.38 83 LYS A C 1
ATOM 657 O O . LYS A 1 83 ? -5.982 2.831 -4.789 1.00 96.38 83 LYS A O 1
ATOM 662 N N . LEU A 1 84 ? -5.146 3.565 -2.837 1.00 95.75 84 LEU A N 1
ATOM 663 C CA . LEU A 1 84 ? -5.535 2.367 -2.110 1.00 95.75 84 LEU A CA 1
ATOM 664 C C . LEU A 1 84 ? -7.051 2.177 -2.091 1.00 95.75 84 LEU A C 1
ATOM 666 O O . LEU A 1 84 ? -7.495 1.048 -2.236 1.00 95.75 84 LEU A O 1
ATOM 670 N N . VAL A 1 85 ? -7.837 3.253 -2.004 1.00 94.69 85 VAL A N 1
ATOM 671 C CA . VAL A 1 85 ? -9.310 3.184 -2.077 1.00 94.69 85 VAL A CA 1
ATOM 672 C C . VAL A 1 85 ? -9.812 2.498 -3.353 1.00 94.69 85 VAL A C 1
ATOM 674 O O . VAL A 1 85 ? -10.788 1.757 -3.302 1.00 94.69 85 VAL A O 1
ATOM 677 N N . ASP A 1 86 ? -9.102 2.664 -4.470 1.00 95.19 86 ASP A N 1
ATOM 678 C CA . ASP A 1 86 ? -9.485 2.082 -5.760 1.00 95.19 86 ASP A CA 1
ATOM 679 C C . ASP A 1 86 ? -8.975 0.638 -5.907 1.00 95.19 86 ASP A C 1
ATOM 681 O O . ASP A 1 86 ? -9.576 -0.185 -6.597 1.00 95.19 86 ASP A O 1
ATOM 685 N N . MET A 1 87 ? -7.857 0.313 -5.251 1.00 94.81 87 MET A N 1
ATOM 686 C CA . MET A 1 87 ? -7.174 -0.976 -5.385 1.00 94.81 87 MET A CA 1
ATOM 687 C C . MET A 1 87 ? -7.463 -1.980 -4.271 1.00 94.81 87 MET A C 1
ATOM 689 O O . MET A 1 87 ? -7.156 -3.162 -4.439 1.00 94.81 87 MET A O 1
ATOM 693 N N . ILE A 1 88 ? -8.012 -1.555 -3.132 1.00 95.88 88 ILE A N 1
ATOM 694 C CA . ILE A 1 88 ? -8.096 -2.403 -1.937 1.00 95.88 88 ILE A CA 1
ATOM 695 C C . ILE A 1 88 ? -8.939 -3.659 -2.170 1.00 95.88 88 ILE A C 1
ATOM 697 O O . ILE A 1 88 ? -8.593 -4.731 -1.676 1.00 95.88 88 ILE A O 1
ATOM 701 N N . SER A 1 89 ? -9.993 -3.553 -2.982 1.00 96.12 89 SER A N 1
ATOM 702 C CA . SER A 1 89 ? -10.837 -4.681 -3.385 1.00 96.12 89 SER A CA 1
ATOM 703 C C . SER A 1 89 ? -10.017 -5.754 -4.104 1.00 96.12 89 SER A C 1
ATOM 705 O O . SER A 1 89 ? -10.057 -6.917 -3.709 1.00 96.12 89 SER A O 1
ATOM 707 N N . THR A 1 90 ? -9.198 -5.355 -5.079 1.00 96.06 90 THR A N 1
ATOM 708 C CA . THR A 1 90 ? -8.272 -6.231 -5.807 1.00 96.06 90 THR A CA 1
ATOM 709 C C . THR A 1 90 ? -7.184 -6.788 -4.891 1.00 96.06 90 THR A C 1
ATOM 711 O O . THR A 1 90 ? -6.924 -7.985 -4.891 1.00 96.06 90 THR A O 1
ATOM 714 N N . LEU A 1 91 ? -6.550 -5.959 -4.058 1.00 96.25 91 LEU A N 1
ATOM 715 C CA . LEU A 1 91 ? -5.494 -6.428 -3.151 1.00 96.25 91 LEU A CA 1
ATOM 716 C C . LEU A 1 91 ? -6.030 -7.438 -2.123 1.00 96.25 91 LEU A C 1
ATOM 718 O O . LEU A 1 91 ? -5.316 -8.353 -1.705 1.00 96.25 91 LEU A O 1
ATOM 722 N N . ASN A 1 92 ? -7.295 -7.328 -1.726 1.00 96.31 92 ASN A N 1
ATOM 723 C CA . ASN A 1 92 ? -7.925 -8.280 -0.818 1.00 96.31 92 ASN A CA 1
ATOM 724 C C . ASN A 1 92 ? -8.145 -9.666 -1.437 1.00 96.31 92 ASN A C 1
ATOM 726 O O . ASN A 1 92 ? -8.188 -10.636 -0.683 1.00 96.31 92 ASN A O 1
ATOM 730 N N . THR A 1 93 ? -8.178 -9.802 -2.768 1.00 97.19 93 THR A N 1
ATOM 731 C CA . THR A 1 93 ? -8.255 -11.120 -3.425 1.00 97.19 93 THR A CA 1
ATOM 732 C C . THR A 1 93 ? -6.905 -11.834 -3.503 1.00 97.19 93 THR A C 1
ATOM 734 O O . THR A 1 93 ? -6.853 -13.008 -3.859 1.00 97.19 93 THR A O 1
ATOM 737 N N . ILE A 1 94 ? -5.802 -11.144 -3.201 1.00 95.50 94 ILE A N 1
ATOM 738 C CA . ILE A 1 94 ? -4.448 -11.692 -3.294 1.00 95.50 94 ILE A CA 1
ATOM 739 C C . ILE A 1 94 ? -4.051 -12.297 -1.947 1.00 95.50 94 ILE A C 1
ATOM 741 O O . ILE A 1 94 ? -3.872 -11.590 -0.952 1.00 95.50 94 ILE A O 1
ATOM 745 N N . THR A 1 95 ? -3.874 -13.615 -1.929 1.00 93.56 95 THR A N 1
ATOM 746 C CA . THR A 1 95 ? -3.262 -14.351 -0.814 1.00 93.56 95 THR A CA 1
ATOM 747 C C . THR A 1 95 ? -1.744 -14.238 -0.913 1.00 93.56 95 THR A C 1
ATOM 749 O O . THR A 1 95 ? -1.219 -14.346 -2.022 1.00 93.56 95 THR A O 1
ATOM 752 N N . LEU A 1 96 ? -1.036 -14.019 0.201 1.00 86.88 96 LEU A N 1
ATOM 753 C CA . LEU A 1 96 ? 0.433 -13.998 0.232 1.00 86.88 96 LEU A CA 1
ATOM 754 C C . LEU A 1 96 ? 0.992 -15.411 0.343 1.00 86.88 96 LEU A C 1
ATOM 756 O O . LEU A 1 96 ? 0.547 -16.140 1.251 1.00 86.88 96 LEU A O 1
#